Protein AF-A0A9P9RZZ0-F1 (afdb_monomer)

pLDDT: mean 75.24, std 19.84, range [40.44, 94.81]

Solvent-accessible surface area (backbone atoms only — not comparable to full-atom values): 5065 Å² total; per-residue (Å²): 136,84,83,84,84,84,84,86,82,89,82,83,84,74,84,70,78,70,71,79,82,84,81,55,94,59,55,45,74,80,34,99,80,36,78,38,76,50,76,42,74,39,93,91,50,101,47,67,48,31,33,30,31,35,58,66,60,45,25,75,77,30,72,66,42,38,49,53,78,27,95,89,40,88,129

Sequence (75 aa):
METGTEENRKNAGLADTSLQVDLMTDLISLDSSGDAVHAVGDPNTDGTIRFLISTKVLSLASLVFAKMFGPDFQE

Mean predicted aligned error: 14.51 Å

Foldseek 3Di:
DDDDDDDDDDDDDDPPPPVPPDPCPQEAEPDPPFDDWDWDQDPVDNDIHIYRHHLVVVLVVDVVSVVCPDPVHDD

Secondary structure (DSSP, 8-state):
---------------------SS-TTEEES-TT--EEEEEE-TTSS-EEEEEE-HHHHHHH-HHHHHHTSTT---

Radius of gyration: 23.64 Å; Cα contacts (8 Å, |Δi|>4): 75; chains: 1; bounding box: 77×21×49 Å

Structure (mmCIF, N/CA/C/O backbone):
data_AF-A0A9P9RZZ0-F1
#
_entry.id   AF-A0A9P9RZZ0-F1
#
loop_
_atom_site.group_PDB
_atom_site.id
_atom_site.type_symbol
_atom_site.label_atom_id
_atom_site.label_alt_id
_atom_site.label_comp_id
_atom_site.label_asym_id
_atom_site.label_entity_id
_atom_site.label_seq_id
_atom_site.pdbx_PDB_ins_code
_atom_site.Cartn_x
_atom_site.Cartn_y
_atom_site.Cartn_z
_atom_site.o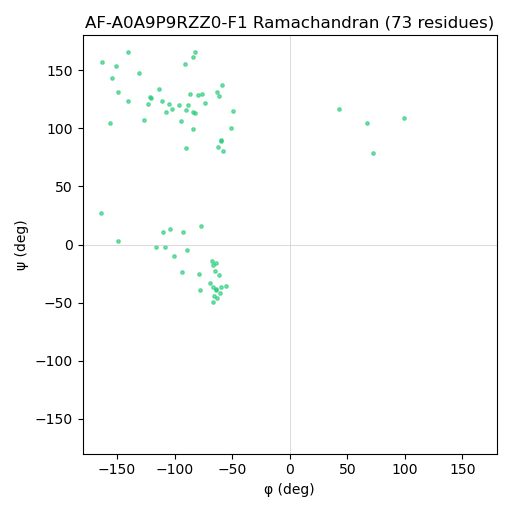ccupancy
_atom_site.B_iso_or_equiv
_atom_site.auth_seq_id
_atom_site.auth_comp_id
_atom_site.auth_asym_id
_atom_site.auth_atom_id
_atom_site.pdbx_PDB_model_num
ATOM 1 N N . MET A 1 1 ? 63.204 -4.321 25.210 1.00 43.50 1 MET A N 1
ATOM 2 C CA . MET A 1 1 ? 61.866 -4.041 24.655 1.00 43.50 1 MET A CA 1
ATOM 3 C C . MET A 1 1 ? 60.890 -4.798 25.526 1.00 43.50 1 MET A C 1
ATOM 5 O O . MET A 1 1 ? 60.830 -6.016 25.447 1.00 43.50 1 MET A O 1
ATOM 9 N N . GLU A 1 2 ? 60.302 -4.082 26.475 1.00 40.44 2 GLU A N 1
ATOM 10 C CA . GLU A 1 2 ? 59.448 -4.611 27.537 1.00 40.44 2 GLU A CA 1
ATOM 11 C C . GLU A 1 2 ? 58.045 -4.868 26.979 1.00 40.44 2 GLU A C 1
ATOM 13 O O . GLU A 1 2 ? 57.462 -4.003 26.328 1.00 40.44 2 GLU A O 1
ATOM 18 N N . THR A 1 3 ? 57.514 -6.072 27.187 1.00 47.03 3 THR A N 1
ATOM 19 C CA . THR A 1 3 ? 56.143 -6.429 26.811 1.00 47.03 3 THR A CA 1
ATOM 20 C C . THR A 1 3 ? 55.194 -5.977 27.914 1.00 47.03 3 THR A C 1
ATOM 22 O O . THR A 1 3 ? 55.066 -6.642 28.944 1.00 47.03 3 THR A O 1
ATOM 25 N N . GLY A 1 4 ? 54.560 -4.824 27.701 1.00 48.50 4 GLY A N 1
ATOM 26 C CA . GLY A 1 4 ? 53.471 -4.320 28.533 1.00 48.50 4 GLY A CA 1
ATOM 27 C C . GLY A 1 4 ? 52.277 -5.274 28.511 1.00 48.50 4 GLY A C 1
ATOM 28 O O . GLY A 1 4 ? 51.824 -5.700 27.451 1.00 48.50 4 GLY A O 1
ATOM 29 N N . THR A 1 5 ? 51.822 -5.643 29.705 1.00 52.75 5 THR A N 1
ATOM 30 C CA . THR A 1 5 ? 50.637 -6.463 29.960 1.00 52.75 5 THR A CA 1
ATOM 31 C C . THR A 1 5 ? 49.529 -5.512 30.406 1.00 52.75 5 THR A C 1
ATOM 33 O O . THR A 1 5 ? 49.674 -4.893 31.451 1.00 52.75 5 THR A O 1
ATOM 36 N N . GLU A 1 6 ? 48.444 -5.401 29.648 1.00 55.91 6 GLU A N 1
ATOM 37 C CA . GLU A 1 6 ? 47.248 -4.608 29.977 1.00 55.91 6 GLU A CA 1
ATOM 38 C C . GLU A 1 6 ? 46.065 -5.245 29.239 1.00 55.91 6 GLU A C 1
ATOM 40 O O . GLU A 1 6 ? 46.210 -5.701 28.111 1.00 55.91 6 GLU A O 1
ATOM 45 N N . GLU A 1 7 ? 44.846 -5.334 29.742 1.00 57.47 7 GLU A N 1
ATOM 46 C CA . GLU A 1 7 ? 44.297 -5.292 31.086 1.00 57.47 7 GLU A CA 1
ATOM 47 C C . GLU A 1 7 ? 42.880 -5.878 30.938 1.00 57.47 7 GLU A C 1
ATOM 49 O O . GLU A 1 7 ? 42.295 -5.943 29.855 1.00 57.47 7 GLU A O 1
ATOM 54 N N . ASN A 1 8 ? 42.346 -6.384 32.036 1.00 51.47 8 ASN A N 1
ATOM 55 C CA . ASN A 1 8 ? 41.096 -7.121 32.112 1.00 51.47 8 ASN A CA 1
ATOM 56 C C . ASN A 1 8 ? 39.913 -6.166 32.385 1.00 51.47 8 ASN A C 1
ATOM 58 O O . ASN A 1 8 ? 40.071 -5.197 33.117 1.00 51.47 8 ASN A O 1
ATOM 62 N N . ARG A 1 9 ? 38.707 -6.599 31.981 1.00 46.69 9 ARG A N 1
ATOM 63 C CA . ARG A 1 9 ? 37.359 -6.263 32.511 1.00 46.69 9 ARG A CA 1
ATOM 64 C C . ARG A 1 9 ? 36.504 -5.205 31.786 1.00 46.69 9 ARG A C 1
ATOM 66 O O . ARG A 1 9 ? 36.662 -4.008 31.949 1.00 46.69 9 ARG A O 1
ATOM 73 N N . LYS A 1 10 ? 35.457 -5.752 31.146 1.00 51.75 10 LYS A N 1
ATOM 74 C CA . LYS A 1 10 ? 34.012 -5.463 31.306 1.00 51.75 10 LYS A CA 1
ATOM 75 C C . LYS A 1 10 ? 33.573 -3.992 31.434 1.00 51.75 10 LYS A C 1
ATOM 77 O O . LYS A 1 10 ? 33.739 -3.401 32.488 1.00 51.75 10 LYS A O 1
ATOM 82 N N . ASN A 1 11 ? 32.793 -3.534 30.453 1.00 47.16 11 ASN A N 1
ATOM 83 C CA . ASN A 1 11 ? 31.558 -2.754 30.635 1.00 47.16 11 ASN A CA 1
ATOM 84 C C . ASN A 1 11 ? 30.712 -2.966 29.365 1.00 47.16 11 ASN A C 1
ATOM 86 O O . ASN A 1 11 ? 31.169 -2.697 28.264 1.00 47.16 11 ASN A O 1
ATOM 90 N N . ALA A 1 12 ? 29.650 -3.768 29.421 1.00 45.56 12 ALA A N 1
ATOM 91 C CA . ALA A 1 12 ? 28.315 -3.389 29.884 1.00 45.56 12 ALA A CA 1
ATOM 92 C C . ALA A 1 12 ? 27.644 -2.383 28.938 1.00 45.56 12 ALA A C 1
ATOM 94 O O . ALA A 1 12 ? 27.942 -1.197 28.963 1.00 45.56 12 ALA A O 1
ATOM 95 N N . GLY A 1 13 ? 26.686 -2.904 28.167 1.00 46.81 13 GLY A N 1
ATOM 96 C CA . GLY A 1 13 ? 25.516 -2.154 27.737 1.00 46.81 13 GLY A CA 1
ATOM 97 C C . GLY A 1 13 ? 25.758 -1.090 26.679 1.00 46.81 13 GLY A C 1
ATOM 98 O O . GLY A 1 13 ? 25.654 0.091 26.966 1.00 46.81 13 GLY A O 1
ATOM 99 N N . LEU A 1 14 ? 25.880 -1.517 25.431 1.00 44.19 14 LEU A N 1
ATOM 100 C CA . LEU A 1 14 ? 24.963 -0.997 24.432 1.00 44.19 14 LEU A CA 1
ATOM 101 C C . LEU A 1 14 ? 24.353 -2.224 23.771 1.00 44.19 14 LEU A C 1
ATOM 103 O O . LEU A 1 14 ? 25.023 -2.941 23.032 1.00 44.19 14 LEU A O 1
ATOM 107 N N . ALA A 1 15 ? 23.084 -2.497 24.082 1.00 48.28 15 ALA A N 1
ATOM 108 C CA . ALA A 1 15 ? 22.226 -3.045 23.050 1.00 48.28 15 ALA A CA 1
ATOM 109 C C . ALA A 1 15 ? 22.251 -1.970 21.967 1.00 48.28 15 ALA A C 1
ATOM 111 O O . ALA A 1 15 ? 21.524 -0.982 22.040 1.00 48.28 15 ALA A O 1
ATOM 112 N N . ASP A 1 16 ? 23.227 -2.103 21.074 1.00 41.88 16 ASP A N 1
ATOM 113 C CA . ASP A 1 16 ? 23.205 -1.496 19.771 1.00 41.88 16 ASP A CA 1
ATOM 114 C C . ASP A 1 16 ? 21.848 -1.919 19.230 1.00 41.88 16 ASP A C 1
ATOM 116 O O . ASP A 1 16 ? 21.605 -3.087 18.919 1.00 41.88 16 ASP A O 1
ATOM 120 N N . THR A 1 17 ? 20.888 -1.000 19.298 1.00 50.50 17 THR A N 1
ATOM 121 C CA . THR A 1 17 ? 19.733 -1.004 18.421 1.00 50.50 17 THR A CA 1
ATOM 122 C C . THR A 1 17 ? 20.341 -0.940 17.036 1.00 50.50 17 THR A C 1
ATOM 124 O O . THR A 1 17 ? 20.472 0.135 16.456 1.00 50.50 17 THR A O 1
ATOM 127 N N . SER A 1 18 ? 20.786 -2.102 16.557 1.00 44.97 18 SER A N 1
ATOM 128 C CA . SER A 1 18 ? 21.094 -2.356 15.175 1.00 44.97 18 SER A CA 1
ATOM 129 C C . SER A 1 18 ? 19.773 -2.102 14.484 1.00 44.97 18 SER A C 1
ATOM 131 O O . SER A 1 18 ? 18.887 -2.957 14.430 1.00 44.97 18 SER A O 1
ATOM 133 N N . LEU A 1 19 ? 19.590 -0.847 14.081 1.00 48.47 19 LEU A N 1
ATOM 134 C CA . LEU A 1 19 ? 18.602 -0.473 13.102 1.00 48.47 19 LEU A CA 1
ATOM 135 C C . LEU A 1 19 ? 18.847 -1.455 11.963 1.00 48.47 19 LEU A C 1
ATOM 137 O O . LEU A 1 19 ? 19.953 -1.517 11.428 1.00 48.47 19 LEU A O 1
ATOM 141 N N . GLN A 1 20 ? 17.861 -2.313 11.712 1.00 47.41 20 GLN A N 1
ATOM 142 C CA . GLN A 1 20 ? 17.871 -3.290 10.635 1.00 47.41 20 GLN A CA 1
ATOM 143 C C . GLN A 1 20 ? 17.946 -2.528 9.312 1.00 47.41 20 GLN A C 1
ATOM 145 O O . GLN A 1 20 ? 16.938 -2.222 8.681 1.00 47.41 20 GLN A O 1
ATOM 150 N N . VAL A 1 21 ? 19.157 -2.167 8.915 1.00 46.72 21 VAL A N 1
ATOM 151 C CA . VAL A 1 21 ? 19.461 -1.607 7.608 1.00 46.72 21 VAL A CA 1
ATOM 152 C C . VAL A 1 21 ? 19.776 -2.794 6.708 1.00 46.72 21 VAL A C 1
ATOM 154 O O . VAL A 1 21 ? 20.941 -3.147 6.594 1.00 46.72 21 VAL A O 1
ATOM 157 N N . ASP A 1 22 ? 18.747 -3.448 6.144 1.00 47.25 22 ASP A N 1
ATOM 158 C CA . ASP A 1 22 ? 18.891 -4.122 4.831 1.00 47.25 22 ASP A CA 1
ATOM 159 C C . ASP A 1 22 ? 17.580 -4.510 4.092 1.00 47.25 22 ASP A C 1
ATOM 161 O O . ASP A 1 22 ? 17.546 -5.451 3.304 1.00 47.25 22 ASP A O 1
ATOM 165 N N . LEU A 1 23 ? 16.462 -3.801 4.320 1.00 49.69 23 LEU A N 1
ATOM 166 C CA . LEU A 1 23 ? 15.258 -3.903 3.458 1.00 49.69 23 LEU A CA 1
ATOM 167 C C . LEU A 1 23 ? 14.430 -2.599 3.376 1.00 49.69 23 LEU A C 1
ATOM 169 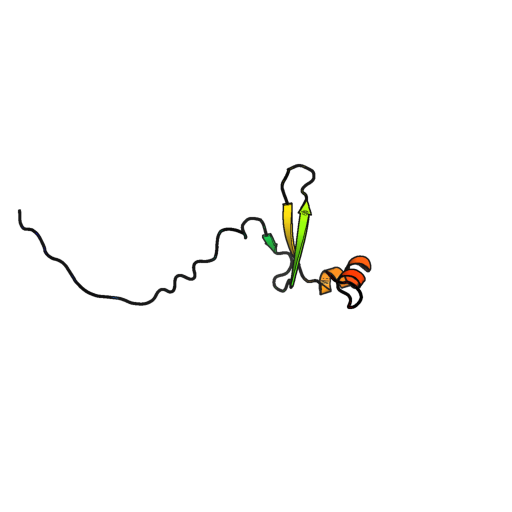O O . LEU A 1 23 ? 13.360 -2.573 2.772 1.00 49.69 23 LEU A O 1
ATOM 173 N N . MET A 1 24 ? 14.888 -1.518 4.018 1.00 50.69 24 MET A N 1
ATOM 174 C CA . MET A 1 24 ? 14.121 -0.276 4.218 1.00 50.69 24 MET A CA 1
ATOM 175 C C . MET A 1 24 ? 14.602 0.913 3.377 1.00 50.69 24 MET A C 1
ATOM 177 O O . MET A 1 24 ? 13.983 1.970 3.439 1.00 50.69 24 MET A O 1
ATOM 181 N N . THR A 1 25 ? 15.663 0.771 2.578 1.00 57.84 25 THR A N 1
ATOM 182 C CA . THR A 1 25 ? 16.206 1.891 1.785 1.00 57.84 25 THR A CA 1
ATOM 183 C C . THR A 1 25 ? 15.221 2.390 0.715 1.00 57.84 25 THR A C 1
ATOM 185 O O . THR A 1 25 ? 15.263 3.564 0.360 1.00 57.84 25 THR A O 1
ATOM 188 N N . ASP A 1 26 ? 14.267 1.546 0.300 1.00 76.50 26 ASP A N 1
ATOM 189 C CA . ASP A 1 26 ? 13.294 1.844 -0.764 1.00 76.50 26 ASP A CA 1
ATOM 190 C C . ASP A 1 26 ? 11.846 2.022 -0.259 1.00 76.50 26 ASP A C 1
ATOM 192 O O . ASP A 1 26 ? 10.905 2.048 -1.058 1.00 76.50 26 ASP A O 1
ATOM 196 N N . LEU A 1 27 ? 11.633 2.112 1.063 1.00 87.81 27 LEU A N 1
ATOM 197 C CA . LEU A 1 27 ? 10.301 2.313 1.644 1.00 87.81 27 LEU A CA 1
ATOM 198 C C . LEU A 1 27 ? 10.029 3.799 1.892 1.00 87.81 27 LEU A C 1
ATOM 200 O O . LEU A 1 27 ? 10.523 4.400 2.846 1.00 87.81 27 LEU A O 1
ATOM 204 N N . ILE A 1 28 ? 9.177 4.383 1.058 1.00 91.06 28 ILE A N 1
ATOM 205 C CA . ILE A 1 28 ? 8.736 5.770 1.180 1.00 91.06 28 ILE A CA 1
ATOM 206 C C . ILE A 1 28 ? 7.577 5.833 2.181 1.00 91.06 28 ILE A C 1
ATOM 208 O O . ILE A 1 28 ? 6.492 5.315 1.924 1.00 91.06 28 ILE A O 1
ATOM 212 N N . SER A 1 29 ? 7.783 6.483 3.328 1.00 91.56 29 SER A N 1
ATOM 213 C CA . SER A 1 29 ? 6.710 6.706 4.305 1.00 91.56 29 SER A CA 1
ATOM 214 C C . SER A 1 29 ? 5.866 7.922 3.923 1.00 91.56 29 SER A C 1
ATOM 216 O O . SER A 1 29 ? 6.358 9.049 3.934 1.00 91.56 29 SER A O 1
ATOM 218 N N . LEU A 1 30 ? 4.600 7.687 3.564 1.00 89.38 30 LEU A N 1
ATOM 219 C CA . LEU A 1 30 ? 3.608 8.737 3.294 1.00 89.38 30 LEU A CA 1
ATOM 220 C C . LEU A 1 30 ? 2.770 9.067 4.537 1.00 89.38 30 LEU A C 1
ATOM 222 O O . LEU A 1 30 ? 2.223 10.163 4.639 1.00 89.38 30 LEU A O 1
ATOM 226 N N . ASP A 1 31 ? 2.677 8.123 5.474 1.00 86.62 31 ASP A N 1
ATOM 227 C CA . ASP A 1 31 ? 1.947 8.250 6.731 1.00 86.62 31 ASP A CA 1
ATOM 228 C C . ASP A 1 31 ? 2.749 7.583 7.854 1.00 86.62 31 ASP A C 1
ATOM 230 O O . ASP A 1 31 ? 3.060 6.391 7.791 1.00 86.62 31 ASP A O 1
ATOM 234 N N . SER A 1 32 ? 3.067 8.340 8.908 1.00 85.81 32 SER A N 1
ATOM 235 C CA . SER A 1 32 ? 3.801 7.829 10.073 1.00 85.81 32 SER A CA 1
ATOM 236 C C . SER A 1 32 ? 3.014 6.792 10.878 1.00 85.81 32 SER A C 1
ATOM 238 O O . SER A 1 32 ? 3.607 6.043 11.651 1.00 85.81 32 SER A O 1
ATOM 240 N N . SER A 1 33 ? 1.695 6.740 10.690 1.00 87.50 33 SER A N 1
ATOM 241 C CA . SER A 1 33 ? 0.782 5.756 11.271 1.00 87.50 33 SER A CA 1
ATOM 242 C C . SER A 1 33 ? 0.330 4.685 10.272 1.00 87.50 33 SER A C 1
ATOM 244 O O . SER A 1 33 ? -0.626 3.957 10.544 1.00 87.50 33 SER A O 1
ATOM 246 N N . GLY A 1 34 ? 1.000 4.593 9.116 1.00 90.50 34 GLY A N 1
ATOM 247 C CA . GLY A 1 34 ? 0.664 3.643 8.064 1.00 90.50 34 GLY A CA 1
ATOM 248 C C . GLY A 1 34 ? 0.714 2.189 8.532 1.00 90.50 34 GLY A C 1
ATOM 249 O O . GLY A 1 34 ? 1.636 1.773 9.231 1.00 90.50 34 GLY A O 1
ATOM 250 N N . ASP A 1 35 ? -0.290 1.420 8.120 1.00 93.56 35 ASP A N 1
ATOM 251 C CA . ASP A 1 35 ? -0.491 0.010 8.460 1.00 93.56 35 ASP A CA 1
ATOM 252 C C . ASP A 1 35 ? -0.418 -0.917 7.236 1.00 93.56 35 ASP A C 1
ATOM 254 O O . ASP A 1 35 ? -0.474 -2.133 7.397 1.00 93.56 35 ASP A O 1
ATOM 258 N N . ALA A 1 36 ? -0.237 -0.369 6.028 1.00 91.25 36 ALA A N 1
ATOM 259 C CA . ALA A 1 36 ? -0.063 -1.136 4.798 1.00 91.25 36 ALA A CA 1
ATOM 260 C C . ALA A 1 36 ? 1.147 -0.674 3.977 1.00 91.25 36 ALA A C 1
ATOM 262 O O . ALA A 1 36 ? 1.488 0.511 3.932 1.00 91.25 36 ALA A O 1
ATOM 263 N N . VAL A 1 37 ? 1.768 -1.631 3.279 1.00 92.69 37 VAL A N 1
ATOM 264 C CA . VAL A 1 37 ? 2.838 -1.376 2.307 1.00 92.69 37 VAL A CA 1
ATOM 265 C C . VAL A 1 37 ? 2.300 -1.595 0.900 1.00 92.69 37 VAL A C 1
ATOM 267 O O . VAL A 1 37 ? 1.995 -2.720 0.513 1.00 92.69 37 VAL A O 1
ATOM 270 N N . HIS A 1 38 ? 2.221 -0.525 0.114 1.00 90.31 38 HIS A N 1
ATOM 271 C CA . HIS A 1 38 ? 1.820 -0.597 -1.285 1.00 90.31 38 HIS A CA 1
ATOM 272 C C . HIS A 1 38 ? 3.053 -0.652 -2.188 1.00 90.31 38 HIS A C 1
ATOM 274 O O . HIS A 1 38 ? 3.888 0.251 -2.163 1.00 90.31 38 HIS A O 1
ATOM 280 N N . ALA A 1 39 ? 3.178 -1.722 -2.970 1.00 91.62 39 ALA A N 1
ATOM 281 C CA . ALA A 1 39 ? 4.289 -1.947 -3.886 1.00 91.62 39 ALA A CA 1
ATOM 282 C C . ALA A 1 39 ? 3.838 -1.689 -5.329 1.00 91.62 39 ALA A C 1
ATOM 284 O O . ALA A 1 39 ? 2.918 -2.342 -5.818 1.00 91.62 39 ALA A O 1
ATOM 285 N N . VAL A 1 40 ? 4.492 -0.747 -6.008 1.00 89.94 40 VAL A N 1
ATOM 286 C CA . VAL A 1 40 ? 4.195 -0.370 -7.393 1.00 89.94 40 VAL A CA 1
ATOM 287 C C . VAL A 1 40 ? 5.445 -0.597 -8.233 1.00 89.94 40 VAL A C 1
ATOM 289 O O . VAL A 1 40 ? 6.517 -0.104 -7.890 1.00 89.94 40 VAL A O 1
ATOM 292 N N . GLY A 1 41 ? 5.320 -1.354 -9.324 1.00 90.62 41 GLY A N 1
ATOM 293 C CA . GLY A 1 41 ? 6.412 -1.502 -10.287 1.00 90.62 41 GLY A CA 1
ATOM 294 C C . GLY A 1 41 ? 6.738 -0.155 -10.931 1.00 90.62 41 GLY A C 1
ATOM 295 O O . GLY A 1 41 ? 5.827 0.552 -11.368 1.00 90.62 41 GLY A O 1
ATOM 296 N N . ASP A 1 42 ? 8.016 0.212 -10.975 1.00 86.12 42 ASP A N 1
ATOM 297 C CA . ASP A 1 42 ? 8.458 1.393 -11.714 1.00 86.12 42 ASP A CA 1
ATOM 298 C C . ASP A 1 42 ? 8.411 1.071 -13.215 1.00 86.12 42 ASP A C 1
ATOM 300 O O . ASP A 1 42 ? 9.057 0.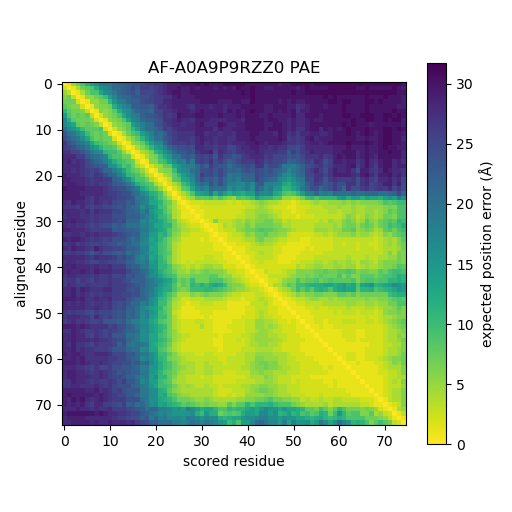129 -13.652 1.00 86.12 42 ASP A O 1
ATOM 304 N N . PRO A 1 43 ? 7.658 1.805 -14.047 1.00 84.81 43 PRO A N 1
ATOM 305 C CA . PRO A 1 43 ? 7.590 1.507 -15.475 1.00 84.81 43 PRO A CA 1
ATOM 306 C C . PRO A 1 43 ? 8.909 1.763 -16.226 1.00 84.81 43 PRO A C 1
ATOM 308 O O . PRO A 1 43 ? 9.037 1.337 -17.372 1.00 84.81 43 PRO A O 1
ATOM 311 N N . ASN A 1 44 ? 9.866 2.480 -15.627 1.00 85.12 44 ASN A N 1
ATOM 312 C 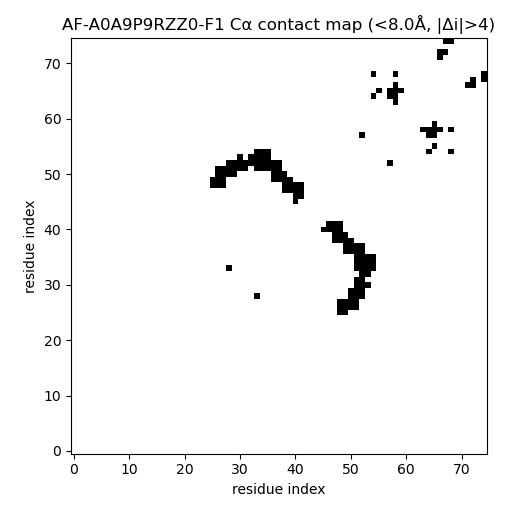CA . ASN A 1 44 ? 11.131 2.846 -16.272 1.00 85.12 44 ASN A CA 1
ATOM 313 C C . ASN A 1 44 ? 12.309 1.956 -15.857 1.00 85.12 44 ASN A C 1
ATOM 315 O O . ASN A 1 44 ? 13.386 2.062 -16.447 1.00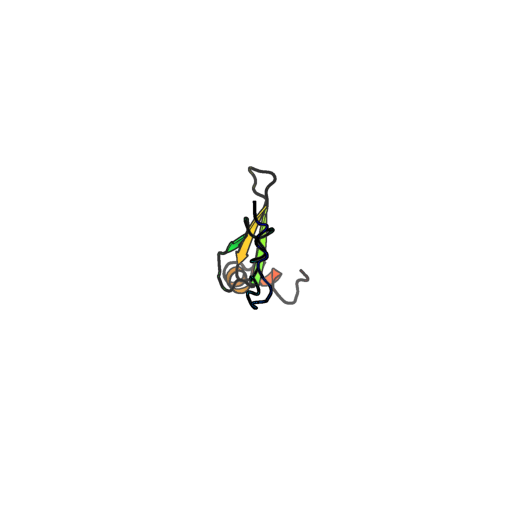 85.12 44 ASN A O 1
ATOM 319 N N . THR A 1 45 ? 12.134 1.114 -14.839 1.00 84.75 45 THR A N 1
ATOM 320 C CA . THR A 1 45 ? 13.177 0.236 -14.296 1.00 84.75 45 THR A CA 1
ATOM 321 C C . THR A 1 45 ? 12.581 -1.130 -13.944 1.00 84.75 45 THR A C 1
ATOM 323 O O . THR A 1 45 ? 11.375 -1.261 -13.818 1.00 84.75 45 THR A O 1
ATOM 326 N N . ASP A 1 46 ? 13.396 -2.162 -13.711 1.00 83.69 46 ASP A N 1
ATOM 327 C CA . ASP A 1 46 ? 12.896 -3.432 -13.137 1.00 83.69 46 ASP A CA 1
ATOM 328 C C . ASP A 1 46 ? 12.642 -3.323 -11.611 1.00 83.69 46 ASP A C 1
ATOM 330 O O . ASP A 1 46 ? 12.558 -4.322 -10.892 1.00 83.69 46 ASP A O 1
ATOM 334 N N . GLY A 1 47 ? 12.573 -2.094 -11.089 1.00 85.06 47 GLY A N 1
ATOM 335 C CA . GLY A 1 47 ? 12.431 -1.782 -9.676 1.00 85.06 47 GLY A CA 1
ATOM 336 C C . GLY A 1 47 ? 10.985 -1.813 -9.186 1.00 85.06 47 GLY A C 1
ATOM 337 O O . GLY A 1 47 ? 10.016 -1.727 -9.939 1.00 85.06 47 GLY A O 1
ATOM 338 N N . THR A 1 48 ? 10.829 -1.912 -7.868 1.00 90.31 48 THR A N 1
ATOM 339 C CA . THR A 1 48 ? 9.537 -1.773 -7.188 1.00 90.31 48 THR A CA 1
ATOM 340 C C . THR A 1 48 ? 9.641 -0.659 -6.165 1.00 90.31 48 THR A C 1
ATOM 342 O O . THR A 1 48 ? 10.446 -0.743 -5.240 1.00 90.31 48 THR A O 1
ATOM 345 N N . ILE A 1 49 ? 8.797 0.357 -6.302 1.00 90.25 49 ILE A N 1
ATOM 346 C CA . ILE A 1 49 ? 8.686 1.443 -5.334 1.00 90.25 49 ILE A CA 1
ATOM 347 C C . ILE A 1 49 ? 7.698 1.009 -4.256 1.00 90.25 49 ILE A C 1
ATOM 349 O O . ILE A 1 49 ? 6.595 0.546 -4.563 1.00 90.25 49 ILE A O 1
ATOM 353 N N . ARG A 1 50 ? 8.088 1.136 -2.987 1.00 92.19 50 ARG A N 1
ATOM 354 C CA . ARG A 1 50 ? 7.265 0.720 -1.849 1.00 92.19 50 ARG A CA 1
ATOM 355 C C . ARG A 1 50 ? 6.841 1.938 -1.046 1.00 92.19 50 ARG A C 1
ATOM 357 O O . ARG A 1 50 ? 7.668 2.780 -0.713 1.00 92.19 50 ARG A O 1
ATOM 364 N N . PHE A 1 51 ? 5.563 2.002 -0.696 1.00 92.88 51 PHE A N 1
ATOM 365 C CA . PHE A 1 51 ? 4.984 3.093 0.080 1.00 92.88 51 PHE A CA 1
ATOM 366 C C . PHE A 1 51 ? 4.366 2.567 1.370 1.00 92.88 51 PHE A C 1
ATOM 368 O O . PHE A 1 51 ? 3.515 1.684 1.310 1.00 92.88 51 PHE A O 1
ATOM 375 N N . LEU A 1 52 ? 4.747 3.126 2.518 1.00 94.06 52 LEU A N 1
ATOM 376 C CA . LEU A 1 52 ? 4.048 2.904 3.784 1.00 94.06 52 LEU A CA 1
ATOM 377 C C . LEU A 1 52 ? 2.927 3.940 3.920 1.00 94.06 52 LEU A C 1
ATOM 379 O O . LEU A 1 52 ? 3.191 5.146 3.909 1.00 94.06 52 LEU A O 1
ATOM 383 N N . ILE A 1 53 ? 1.683 3.476 4.025 1.00 94.62 53 ILE A N 1
ATOM 384 C CA . ILE A 1 53 ? 0.488 4.327 4.035 1.00 94.62 53 ILE A CA 1
ATOM 385 C C . ILE A 1 53 ? -0.642 3.689 4.850 1.00 94.62 53 ILE A C 1
ATOM 387 O O . ILE A 1 53 ? -0.707 2.469 4.988 1.00 94.62 53 ILE A O 1
ATOM 391 N N . SER A 1 54 ? -1.546 4.508 5.399 1.00 94.81 54 SER A N 1
ATOM 392 C CA . SER A 1 54 ? -2.705 3.990 6.123 1.00 94.81 54 SER A CA 1
ATOM 393 C C . SER A 1 54 ? -3.794 3.442 5.191 1.00 94.81 54 SER A C 1
ATOM 395 O O . SER A 1 54 ? -4.287 4.143 4.301 1.00 94.81 54 SER A O 1
ATOM 397 N N . THR A 1 55 ? -4.255 2.219 5.465 1.00 93.19 55 THR A N 1
ATOM 398 C CA . THR A 1 55 ? -5.420 1.579 4.830 1.00 93.19 55 THR A CA 1
ATOM 399 C C . THR A 1 55 ? -6.679 2.433 4.965 1.00 93.19 55 THR A C 1
ATOM 401 O O . THR A 1 55 ? -7.480 2.516 4.032 1.00 93.19 55 THR A O 1
ATOM 404 N N . LYS A 1 56 ? -6.844 3.140 6.093 1.00 92.94 56 LYS A N 1
ATOM 405 C CA . LYS A 1 56 ? -7.971 4.052 6.337 1.00 92.94 56 LYS A CA 1
ATOM 406 C C . LYS A 1 56 ? -7.931 5.247 5.397 1.00 92.94 56 LYS A C 1
ATOM 408 O O . LYS A 1 56 ? -8.957 5.603 4.824 1.00 92.94 56 LYS A O 1
ATOM 413 N N . VAL A 1 57 ? -6.753 5.844 5.214 1.00 92.56 57 VAL A N 1
ATOM 414 C CA . VAL A 1 57 ? -6.565 6.972 4.291 1.00 92.56 57 VAL A CA 1
ATOM 415 C C . VAL A 1 57 ? -6.850 6.528 2.856 1.00 92.56 57 VAL A C 1
ATOM 417 O O . VAL A 1 57 ? -7.629 7.182 2.163 1.00 92.56 57 VAL A O 1
ATOM 420 N N . LEU A 1 58 ? -6.312 5.379 2.434 1.00 93.06 58 LEU A N 1
ATOM 421 C CA . LEU A 1 58 ? -6.594 4.807 1.113 1.00 93.06 58 LEU A CA 1
ATOM 422 C C . LEU A 1 58 ? -8.085 4.502 0.910 1.00 93.06 58 LEU A C 1
ATOM 424 O O . LEU A 1 58 ? -8.636 4.808 -0.147 1.00 93.06 58 LEU A O 1
ATOM 428 N N . SER A 1 59 ? -8.750 3.956 1.929 1.00 94.12 59 SER A N 1
ATOM 429 C CA . SER A 1 59 ? -10.185 3.645 1.894 1.00 94.12 59 SER A CA 1
ATOM 430 C C . SER A 1 59 ? -11.054 4.895 1.762 1.00 94.12 59 SER A C 1
ATOM 432 O O . SER A 1 59 ? -12.044 4.887 1.036 1.00 94.12 59 SER A O 1
ATOM 434 N N . LEU A 1 60 ? -10.683 5.990 2.429 1.00 93.38 60 LEU A N 1
ATOM 435 C CA . LEU A 1 60 ? -11.381 7.271 2.288 1.00 93.38 60 LEU A CA 1
ATOM 436 C C . LEU A 1 60 ? -11.158 7.899 0.906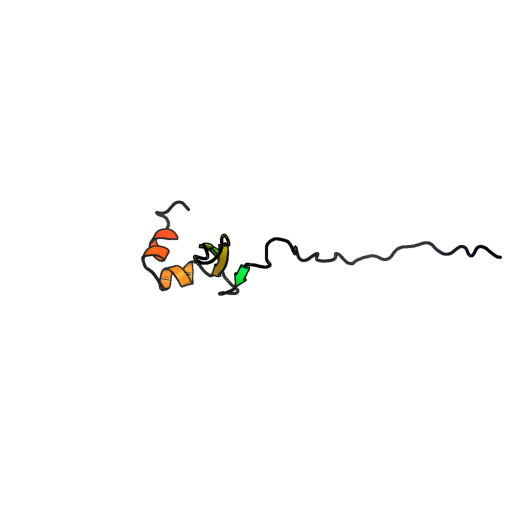 1.00 93.38 60 LEU A C 1
ATOM 438 O O . LEU A 1 60 ? -12.057 8.551 0.379 1.00 93.38 60 LEU A O 1
ATOM 442 N N . ALA A 1 61 ? -9.978 7.697 0.316 1.00 93.50 61 ALA A N 1
ATOM 443 C CA . ALA A 1 61 ? -9.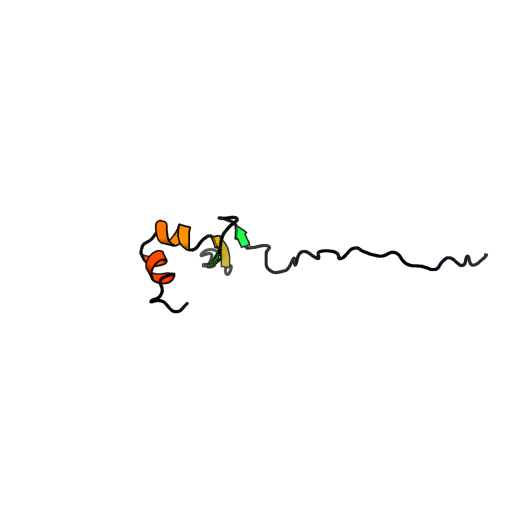626 8.245 -0.989 1.00 93.50 61 ALA A CA 1
ATOM 444 C C . ALA A 1 61 ? -10.223 7.459 -2.172 1.00 93.50 61 ALA A C 1
ATOM 446 O O . ALA A 1 61 ? -10.400 8.027 -3.250 1.00 93.50 61 ALA A O 1
ATOM 447 N N . SER A 1 62 ? -10.527 6.164 -2.009 1.00 94.44 62 SER A N 1
ATOM 448 C CA . SER A 1 62 ? -11.017 5.309 -3.096 1.00 94.44 62 SER A CA 1
ATOM 449 C C . SER A 1 62 ? -11.950 4.201 -2.616 1.00 94.44 62 SER A C 1
ATOM 451 O O . SER A 1 62 ? -11.601 3.392 -1.756 1.00 94.44 62 SER A O 1
ATOM 453 N N . LEU A 1 63 ? -13.097 4.066 -3.290 1.00 93.06 63 LEU A N 1
ATOM 454 C CA . LEU A 1 63 ? -14.029 2.952 -3.078 1.00 93.06 63 LEU A CA 1
ATOM 455 C C . LEU A 1 63 ? -13.411 1.583 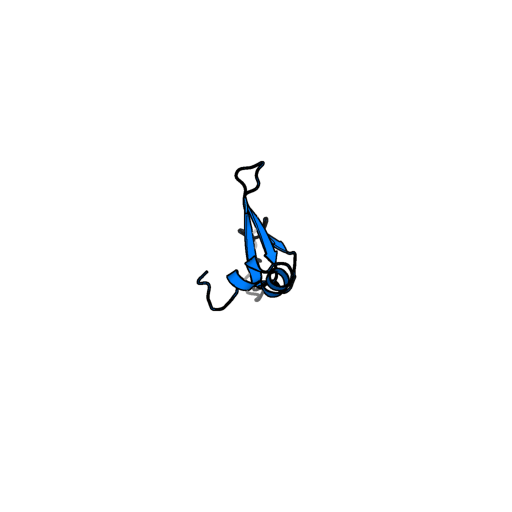-3.387 1.00 93.06 63 LEU A C 1
ATOM 457 O O . LEU A 1 63 ? -13.864 0.579 -2.842 1.00 93.06 63 LEU A O 1
ATOM 461 N N . VAL A 1 64 ? -12.404 1.525 -4.264 1.00 92.81 64 VAL A N 1
ATOM 462 C CA . VAL A 1 64 ? -11.692 0.274 -4.559 1.00 92.81 64 VAL A CA 1
ATOM 463 C C . VAL A 1 64 ? -10.926 -0.176 -3.324 1.00 92.81 64 VAL A C 1
ATOM 465 O O . VAL A 1 64 ? -11.105 -1.306 -2.883 1.00 92.81 64 VAL A O 1
ATOM 468 N N . PHE A 1 65 ? -10.152 0.725 -2.716 1.00 92.56 65 PHE A N 1
ATOM 469 C CA . PHE A 1 65 ? -9.413 0.422 -1.493 1.00 92.56 65 PHE A CA 1
ATOM 470 C C . PHE A 1 65 ? -10.343 0.177 -0.306 1.00 92.56 65 PHE A C 1
ATOM 472 O O . PHE A 1 65 ? -10.103 -0.749 0.456 1.00 92.56 65 PHE A O 1
ATOM 479 N N . ALA A 1 66 ? -11.458 0.906 -0.200 1.00 92.31 66 ALA A N 1
ATOM 480 C CA . ALA A 1 66 ? -12.454 0.648 0.841 1.00 92.31 66 ALA A CA 1
ATOM 481 C C . ALA A 1 66 ? -13.033 -0.774 0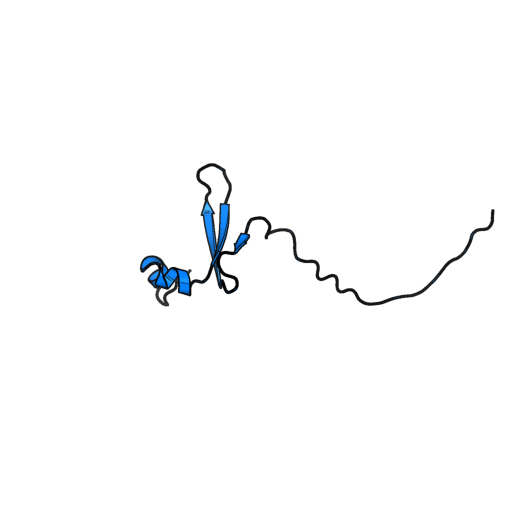.774 1.00 92.31 66 ALA A C 1
ATOM 483 O O . ALA A 1 66 ? -13.313 -1.376 1.805 1.00 92.31 66 ALA A O 1
ATOM 484 N N . LYS A 1 67 ? -13.218 -1.312 -0.439 1.00 92.38 67 LYS A N 1
ATOM 485 C CA . LYS A 1 67 ? -13.656 -2.699 -0.636 1.00 92.38 67 LYS A CA 1
ATOM 486 C C . LYS A 1 67 ? -12.521 -3.699 -0.430 1.00 92.38 67 LYS A C 1
ATOM 488 O O . LYS A 1 67 ? -12.762 -4.748 0.150 1.00 92.38 67 LYS A O 1
ATOM 493 N N . MET A 1 68 ? -11.311 -3.370 -0.883 1.00 91.12 68 MET A N 1
ATOM 494 C CA . MET A 1 68 ? -10.118 -4.210 -0.741 1.00 91.12 68 MET A CA 1
ATOM 495 C C . MET A 1 68 ? -9.721 -4.417 0.725 1.00 91.12 68 MET A C 1
ATOM 497 O O . MET A 1 68 ? -9.359 -5.515 1.102 1.00 91.12 68 MET A O 1
ATOM 501 N N . PHE A 1 69 ? -9.823 -3.391 1.568 1.00 89.88 69 PHE A N 1
ATOM 502 C CA . PHE A 1 69 ? -9.545 -3.502 3.007 1.00 89.88 69 PHE A CA 1
ATOM 503 C C . PHE A 1 69 ? -10.806 -3.809 3.833 1.00 89.88 69 PHE A C 1
ATOM 505 O O . PHE A 1 69 ? -10.807 -3.696 5.060 1.00 89.88 69 PHE A O 1
ATOM 512 N N . GLY A 1 70 ? -11.908 -4.144 3.159 1.00 85.81 70 GLY A N 1
ATOM 513 C CA . GLY A 1 70 ? -13.160 -4.541 3.784 1.00 85.81 70 GLY A CA 1
ATOM 514 C C . GLY A 1 70 ? -13.158 -6.018 4.198 1.00 85.81 70 GLY A C 1
ATOM 515 O O . GLY A 1 70 ? -12.335 -6.798 3.727 1.00 85.81 70 GLY A O 1
ATOM 516 N N . PRO A 1 71 ? -14.119 -6.443 5.035 1.00 84.94 71 PRO A N 1
ATOM 517 C CA . PRO A 1 71 ? -14.199 -7.818 5.545 1.00 84.94 71 PRO A CA 1
ATOM 518 C C . PRO A 1 71 ? -14.446 -8.878 4.459 1.00 84.94 71 PRO A C 1
ATOM 520 O O . PRO A 1 71 ? -14.259 -10.066 4.709 1.00 84.94 71 PRO A O 1
ATOM 523 N N . ASP A 1 72 ? -14.885 -8.454 3.273 1.00 79.12 72 ASP A N 1
ATOM 524 C CA . ASP A 1 72 ? -15.267 -9.333 2.167 1.00 79.12 72 ASP A CA 1
ATOM 525 C C . ASP A 1 72 ? -14.093 -9.682 1.234 1.00 79.12 72 ASP A C 1
ATOM 527 O O . ASP A 1 72 ? -14.257 -10.477 0.307 1.00 79.12 72 ASP A O 1
ATOM 531 N N . PHE A 1 73 ? -12.915 -9.092 1.453 1.00 76.88 73 PHE A N 1
ATOM 532 C CA . PHE A 1 73 ? -11.712 -9.342 0.666 1.00 76.88 73 PHE A CA 1
ATOM 533 C C . PHE A 1 73 ? -10.676 -10.084 1.521 1.00 76.88 73 PHE A C 1
ATOM 535 O O . PHE A 1 73 ? -10.309 -9.624 2.600 1.00 76.88 73 PHE A O 1
ATOM 542 N N . GLN A 1 74 ? -10.220 -11.250 1.053 1.00 66.31 74 GLN A N 1
ATOM 543 C CA . GLN A 1 74 ? -9.036 -11.907 1.609 1.00 66.31 74 GLN A CA 1
ATOM 544 C C . GLN A 1 74 ? -7.811 -11.422 0.838 1.00 66.31 74 GLN A C 1
ATOM 546 O O . GLN A 1 74 ? -7.723 -11.646 -0.370 1.00 66.31 74 GLN A O 1
ATOM 551 N N . GLU A 1 75 ? -6.932 -10.729 1.558 1.00 60.66 75 GLU A N 1
ATOM 552 C CA . GLU A 1 75 ? -5.661 -10.171 1.083 1.00 60.66 75 GLU A CA 1
ATOM 553 C C . GLU A 1 75 ? -4.602 -11.243 0.793 1.00 60.66 75 GLU A C 1
ATOM 555 O O . GLU A 1 75 ? -4.496 -12.214 1.582 1.00 60.66 75 GLU A O 1
#